Protein AF-A0A4Y2E3R5-F1 (afdb_monomer_lite)

Organism: Araneus ventricosus (NCBI:txid182803)

pLDDT: mean 79.93, std 14.8, range [38.66, 94.38]

Sequence (152 aa):
MEQSEVEMKNQILVHVESQVEGIKDHVNSCVGKIEDVQGMKREMEETKQFPGKSRIHAFPVKPLTFDGQTSCIVFKTFFDVVSSTNGWADFMKASQLVASLRGGAAEVLQGIPADKLKDLMTIENALESRFGDSPVTQFYRTQLETRRQKPG

Foldseek 3Di:
DVVVVVVVVVVVVVVVVVVVVVVVVVVVVVVVVVVVVVVVVVVVVPPPDDPDDDDPVDPQDQQAADALPDQLVVSVVSLVVSCVVNVHDQLRSLVSVQVSYDHPLNVLCVPDDPVCSSGNVSSSVSSCVVRVDDPVNVVVVVVVVPDDDDDD

Structure (mmCIF, N/CA/C/O backbone):
data_AF-A0A4Y2E3R5-F1
#
_entry.id   AF-A0A4Y2E3R5-F1
#
loop_
_atom_site.group_PDB
_atom_site.id
_atom_site.type_symbol
_atom_site.label_atom_id
_atom_site.label_alt_id
_atom_site.label_comp_id
_atom_site.label_asym_id
_atom_site.label_entity_id
_atom_site.label_seq_id
_atom_site.pdbx_PDB_ins_code
_atom_site.Cartn_x
_atom_site.Cartn_y
_atom_site.Cartn_z
_atom_site.occupancy
_atom_site.B_iso_or_equiv
_atom_site.auth_seq_id
_atom_site.auth_comp_id
_atom_site.auth_asym_id
_atom_site.auth_atom_id
_atom_site.pdbx_PDB_model_num
ATOM 1 N N . MET A 1 1 ? 24.435 -4.747 -84.878 1.00 62.28 1 MET A N 1
ATOM 2 C CA . MET A 1 1 ? 23.244 -4.372 -84.084 1.00 62.28 1 MET A CA 1
ATOM 3 C C . MET A 1 1 ? 23.116 -5.254 -82.843 1.00 62.28 1 MET A C 1
ATOM 5 O O . MET A 1 1 ? 22.836 -4.729 -81.780 1.00 62.28 1 MET A O 1
ATOM 9 N N . GLU A 1 2 ? 23.423 -6.552 -82.939 1.00 71.19 2 GLU A N 1
ATOM 10 C CA . GLU A 1 2 ? 23.329 -7.496 -81.810 1.00 71.19 2 GLU A CA 1
ATOM 11 C C . GLU A 1 2 ? 24.348 -7.239 -80.677 1.00 71.19 2 GLU A C 1
ATOM 13 O O . GLU A 1 2 ? 23.983 -7.293 -79.508 1.00 71.19 2 GLU A O 1
ATOM 18 N N . GLN A 1 3 ? 25.601 -6.866 -80.982 1.00 71.56 3 GLN A N 1
ATOM 19 C CA . GLN A 1 3 ? 26.622 -6.588 -79.949 1.00 71.56 3 GLN A CA 1
ATOM 20 C C . GLN A 1 3 ? 26.263 -5.408 -79.027 1.00 71.56 3 GLN A C 1
ATOM 22 O O . GLN A 1 3 ? 26.459 -5.494 -77.820 1.00 71.56 3 GLN A O 1
ATOM 27 N N . SER A 1 4 ? 25.690 -4.328 -79.567 1.00 72.06 4 SER A N 1
ATOM 28 C CA . SER A 1 4 ? 25.298 -3.152 -78.773 1.00 72.06 4 SER A CA 1
ATOM 29 C C . SER A 1 4 ? 24.118 -3.424 -77.836 1.00 72.06 4 SER A C 1
ATOM 31 O O . SER A 1 4 ? 23.991 -2.779 -76.799 1.00 72.06 4 SER A O 1
ATOM 33 N N . GLU A 1 5 ? 23.251 -4.377 -78.188 1.00 77.69 5 GLU A N 1
ATOM 34 C CA . GLU A 1 5 ? 22.123 -4.782 -77.346 1.00 77.69 5 GLU A CA 1
ATOM 35 C C . GLU A 1 5 ? 22.586 -5.660 -76.172 1.00 77.69 5 GLU A C 1
ATOM 37 O O . GLU A 1 5 ? 22.106 -5.505 -75.049 1.00 77.69 5 GLU A O 1
ATOM 42 N N . VAL A 1 6 ? 23.557 -6.546 -76.413 1.00 78.62 6 VAL A N 1
ATOM 43 C CA . VAL A 1 6 ? 24.173 -7.389 -75.375 1.00 78.62 6 VAL A CA 1
ATOM 44 C C . VAL A 1 6 ? 24.941 -6.539 -74.357 1.00 78.62 6 VAL A C 1
ATOM 46 O O . VAL A 1 6 ? 24.791 -6.748 -73.155 1.00 78.62 6 VAL A O 1
ATOM 49 N N . GLU A 1 7 ? 25.687 -5.532 -74.817 1.00 80.12 7 GLU A N 1
ATOM 50 C CA . GLU A 1 7 ? 26.411 -4.591 -73.949 1.00 80.12 7 GLU A CA 1
ATOM 51 C C . GLU A 1 7 ? 25.457 -3.855 -72.990 1.00 80.12 7 GLU A C 1
ATOM 53 O O . GLU A 1 7 ? 25.707 -3.748 -71.789 1.00 80.12 7 GLU A O 1
ATOM 58 N N . MET A 1 8 ? 24.315 -3.397 -73.511 1.00 83.69 8 MET A N 1
ATOM 59 C CA . MET A 1 8 ? 23.305 -2.674 -72.739 1.00 83.69 8 MET A CA 1
ATOM 60 C C . MET A 1 8 ? 22.630 -3.572 -71.694 1.00 83.69 8 MET A C 1
ATOM 62 O O . MET A 1 8 ? 22.429 -3.152 -70.555 1.00 83.69 8 MET A O 1
ATOM 66 N N . LYS A 1 9 ? 22.331 -4.829 -72.049 1.00 82.06 9 LYS A N 1
ATOM 67 C CA . LYS A 1 9 ? 21.776 -5.821 -71.114 1.00 82.06 9 LYS A CA 1
ATOM 68 C C . LYS A 1 9 ? 22.760 -6.168 -69.996 1.00 82.06 9 LYS A C 1
ATOM 70 O O . LYS A 1 9 ? 22.334 -6.275 -68.850 1.00 82.06 9 LYS A O 1
ATOM 75 N N . ASN A 1 10 ? 24.055 -6.266 -70.298 1.00 88.31 10 ASN A N 1
ATOM 76 C CA . ASN A 1 10 ? 25.089 -6.503 -69.288 1.00 88.31 10 ASN A CA 1
ATOM 77 C C . ASN A 1 10 ? 25.211 -5.331 -68.304 1.00 88.31 10 ASN A C 1
ATOM 79 O O . ASN A 1 10 ? 25.286 -5.555 -67.100 1.00 88.31 10 ASN A O 1
ATOM 83 N N . GLN A 1 11 ? 25.166 -4.084 -68.784 1.00 86.75 11 GLN A N 1
ATOM 84 C CA . GLN A 1 11 ? 25.190 -2.912 -67.899 1.00 86.75 11 GLN A CA 1
ATOM 85 C C . GLN A 1 11 ? 23.958 -2.843 -66.986 1.00 86.75 11 GLN A C 1
ATOM 87 O O . GLN A 1 11 ? 24.086 -2.542 -65.799 1.00 86.75 11 GLN A O 1
ATOM 92 N N . ILE A 1 12 ? 22.772 -3.163 -67.517 1.00 90.81 12 ILE A N 1
ATOM 93 C CA . ILE A 1 12 ? 21.534 -3.237 -66.727 1.00 90.81 12 ILE A CA 1
ATOM 94 C C . ILE A 1 12 ? 21.633 -4.349 -65.678 1.00 90.81 12 ILE A C 1
ATOM 96 O O . ILE A 1 12 ? 21.273 -4.123 -64.525 1.00 90.81 12 ILE A O 1
ATOM 100 N N . LEU A 1 13 ? 22.152 -5.523 -66.048 1.00 87.31 13 LEU A N 1
ATOM 101 C CA . LEU A 1 13 ? 22.310 -6.652 -65.133 1.00 87.31 13 LEU A CA 1
ATOM 102 C C . LEU A 1 13 ? 23.223 -6.294 -63.953 1.00 87.31 13 LEU A C 1
ATOM 104 O O . LEU A 1 13 ? 22.816 -6.446 -62.806 1.00 87.31 13 LEU A O 1
ATOM 108 N N . VAL A 1 14 ? 24.398 -5.722 -64.231 1.00 91.19 14 VAL A N 1
ATOM 109 C CA . VAL A 1 14 ? 25.358 -5.298 -63.196 1.00 91.19 14 VAL A CA 1
ATOM 110 C C . VAL A 1 14 ? 24.758 -4.229 -62.276 1.00 91.19 14 VAL A C 1
ATOM 112 O O . VAL A 1 14 ? 24.981 -4.245 -61.065 1.00 91.19 14 VAL A O 1
ATOM 115 N N . HIS A 1 15 ? 23.963 -3.304 -62.821 1.00 91.19 15 HIS A N 1
ATOM 116 C CA . HIS A 1 15 ? 23.293 -2.285 -62.016 1.00 91.19 15 HIS A CA 1
ATOM 117 C C . HIS A 1 15 ? 22.240 -2.887 -61.075 1.00 91.19 15 HIS A C 1
ATOM 119 O O . HIS A 1 15 ? 22.168 -2.508 -59.906 1.00 91.19 15 HIS A O 1
ATOM 125 N N . VAL A 1 16 ? 21.446 -3.842 -61.568 1.00 90.31 16 VAL A N 1
ATOM 126 C CA . VAL A 1 16 ? 20.434 -4.542 -60.766 1.00 90.31 16 VAL A CA 1
ATOM 127 C C . VAL A 1 16 ? 21.094 -5.379 -59.670 1.00 90.31 16 VAL A C 1
ATOM 129 O O . VAL A 1 16 ? 20.666 -5.307 -58.522 1.00 90.31 16 VAL A O 1
ATOM 132 N N . GLU A 1 17 ? 22.169 -6.106 -59.981 1.00 89.56 17 GLU A N 1
ATOM 133 C CA . GLU A 1 17 ? 22.932 -6.876 -58.989 1.00 89.56 17 GLU A CA 1
ATOM 134 C C . GLU A 1 17 ? 23.513 -5.974 -57.891 1.00 89.56 17 GLU A C 1
ATOM 136 O O . GLU A 1 17 ? 23.376 -6.272 -56.704 1.00 89.56 17 GLU A O 1
ATOM 141 N N . SER A 1 18 ? 24.075 -4.820 -58.267 1.00 91.88 18 SER A N 1
ATOM 142 C CA . SER A 1 18 ? 24.593 -3.840 -57.307 1.00 91.88 18 SER A CA 1
ATOM 143 C C . SER A 1 18 ? 23.500 -3.263 -56.398 1.00 91.88 18 SER A C 1
ATOM 145 O O . SER A 1 18 ? 23.732 -3.095 -55.199 1.00 91.88 18 SER A O 1
ATOM 147 N N . GLN A 1 19 ? 22.305 -2.984 -56.931 1.00 90.88 19 GLN A N 1
ATOM 148 C CA . GLN A 1 19 ? 21.176 -2.513 -56.122 1.00 90.88 19 GLN A CA 1
ATOM 149 C C . GLN A 1 19 ? 20.664 -3.590 -55.160 1.00 90.88 19 GLN A C 1
ATOM 151 O O . GLN A 1 19 ? 20.362 -3.285 -54.006 1.00 90.88 19 GLN A O 1
ATOM 156 N N . VAL A 1 20 ? 20.578 -4.843 -55.615 1.00 89.62 20 VAL A N 1
ATOM 157 C CA . VAL A 1 20 ? 20.130 -5.970 -54.786 1.00 89.62 20 VAL A CA 1
ATOM 158 C C . VAL A 1 20 ? 21.085 -6.201 -53.616 1.00 89.62 20 VAL A C 1
ATOM 160 O O . VAL A 1 20 ? 20.618 -6.375 -52.488 1.00 89.62 20 VAL A O 1
ATOM 163 N N . GLU A 1 21 ? 22.398 -6.134 -53.843 1.00 89.56 21 GLU A N 1
ATOM 164 C CA . GLU A 1 21 ? 23.376 -6.289 -52.760 1.00 89.56 21 GLU A CA 1
ATOM 165 C C . GLU A 1 21 ? 23.278 -5.134 -51.748 1.00 89.56 21 GLU A C 1
ATOM 167 O O . GLU A 1 21 ? 23.236 -5.371 -50.542 1.00 89.56 21 GLU A O 1
ATOM 172 N N . GLY A 1 22 ? 23.092 -3.891 -52.212 1.00 87.56 22 GLY A N 1
ATOM 173 C CA . GLY A 1 22 ? 22.874 -2.747 -51.319 1.00 87.56 22 GLY A CA 1
ATOM 174 C C . GLY A 1 22 ? 21.601 -2.861 -50.465 1.00 87.56 22 GLY A C 1
ATOM 175 O O . GLY A 1 22 ? 21.598 -2.491 -49.289 1.00 87.56 22 GLY A O 1
ATOM 176 N N . ILE A 1 23 ? 20.514 -3.405 -51.024 1.00 90.38 23 ILE A N 1
ATOM 177 C CA . ILE A 1 23 ? 19.271 -3.666 -50.276 1.00 90.38 23 ILE A CA 1
ATOM 178 C C . ILE A 1 23 ? 19.500 -4.755 -49.224 1.00 90.38 23 ILE A C 1
ATOM 180 O O . ILE A 1 23 ? 19.044 -4.619 -48.088 1.00 90.38 23 ILE A O 1
ATOM 184 N N . LYS A 1 24 ? 20.228 -5.815 -49.578 1.00 89.06 24 LYS A N 1
ATOM 185 C CA . LYS A 1 24 ? 20.561 -6.922 -48.677 1.00 89.06 24 LYS A CA 1
ATOM 186 C C . LYS A 1 24 ? 21.396 -6.452 -47.484 1.00 89.06 24 LYS A C 1
ATOM 188 O O . LYS A 1 24 ? 21.073 -6.807 -46.351 1.00 89.06 24 LYS A O 1
ATOM 193 N N . ASP A 1 25 ? 22.378 -5.585 -47.708 1.00 88.94 25 ASP A N 1
ATOM 194 C CA . ASP A 1 25 ? 23.170 -4.982 -46.631 1.00 88.94 25 ASP A CA 1
ATOM 195 C C . ASP A 1 25 ? 22.317 -4.114 -45.700 1.00 88.94 25 ASP A C 1
ATOM 197 O O . ASP A 1 25 ? 22.443 -4.187 -44.473 1.00 88.94 25 ASP A O 1
ATOM 201 N N . HIS A 1 26 ? 21.391 -3.332 -46.260 1.00 85.38 26 HIS A N 1
ATOM 202 C CA . HIS A 1 26 ? 20.480 -2.513 -45.463 1.00 85.38 26 HIS A CA 1
ATOM 203 C C . HIS A 1 26 ? 19.545 -3.385 -44.613 1.00 85.38 26 HIS A C 1
ATOM 205 O O . HIS A 1 26 ? 19.364 -3.121 -43.424 1.00 85.38 26 HIS A O 1
ATOM 211 N N . VAL A 1 27 ? 18.989 -4.455 -45.187 1.00 87.56 27 VAL A N 1
ATOM 212 C CA . VAL A 1 27 ? 18.137 -5.403 -44.457 1.00 87.56 27 VAL A CA 1
ATOM 213 C C . VAL A 1 27 ? 18.916 -6.052 -43.316 1.00 87.56 27 VAL A C 1
ATOM 215 O O . VAL A 1 27 ? 18.426 -6.049 -42.191 1.00 87.56 27 VAL A O 1
ATOM 218 N N . ASN A 1 28 ? 20.145 -6.513 -43.556 1.00 86.25 28 ASN A N 1
ATOM 219 C CA . ASN A 1 28 ? 20.991 -7.103 -42.515 1.00 86.25 28 ASN A CA 1
ATOM 220 C C . ASN A 1 28 ? 21.314 -6.100 -41.391 1.00 86.25 28 ASN A C 1
ATOM 222 O O . ASN A 1 28 ? 21.239 -6.444 -40.212 1.00 86.25 28 ASN A O 1
ATOM 226 N N . SER A 1 29 ? 21.600 -4.839 -41.736 1.00 87.31 29 SER A N 1
ATOM 227 C CA . SER A 1 29 ? 21.810 -3.756 -40.763 1.00 87.31 29 SER A CA 1
ATOM 228 C C . SER A 1 29 ? 20.562 -3.485 -39.912 1.00 87.31 29 SER A C 1
ATOM 230 O O . SER A 1 29 ? 20.653 -3.322 -38.694 1.00 87.31 29 SER A O 1
ATOM 232 N N . CYS A 1 30 ? 19.381 -3.460 -40.536 1.00 81.12 30 CYS A N 1
ATOM 233 C CA . CYS A 1 30 ? 18.108 -3.295 -39.836 1.00 81.12 30 CYS A CA 1
ATOM 234 C C . CYS A 1 30 ? 17.775 -4.496 -38.946 1.00 81.12 30 CYS A C 1
ATOM 236 O O . CYS A 1 30 ? 17.317 -4.293 -37.825 1.00 81.12 30 CYS A O 1
ATOM 238 N N . VAL A 1 31 ? 18.032 -5.724 -39.407 1.00 82.31 31 VAL A N 1
ATOM 239 C CA . VAL A 1 31 ? 17.830 -6.950 -38.622 1.00 82.31 31 VAL A CA 1
ATOM 240 C C . VAL A 1 31 ? 18.686 -6.926 -37.357 1.00 82.31 31 VAL A C 1
ATOM 242 O O . VAL A 1 31 ? 18.131 -7.098 -36.277 1.00 82.31 31 VAL A O 1
ATOM 245 N N . GLY A 1 32 ? 19.979 -6.591 -37.451 1.00 71.44 32 GLY A N 1
ATOM 246 C CA . GLY A 1 32 ? 20.849 -6.485 -36.270 1.00 71.44 32 GLY A CA 1
ATOM 247 C C . GLY A 1 32 ? 20.350 -5.454 -35.248 1.00 71.44 32 GLY A C 1
ATOM 248 O O . GLY A 1 32 ? 20.236 -5.750 -34.063 1.00 71.44 32 GLY A O 1
ATOM 249 N N . LYS A 1 33 ? 19.922 -4.269 -35.710 1.00 74.94 33 LYS A N 1
ATOM 250 C CA . LYS A 1 33 ? 19.330 -3.243 -34.828 1.00 74.94 33 LYS A CA 1
ATOM 251 C C . LYS A 1 33 ? 18.028 -3.706 -34.165 1.00 74.94 33 LYS A C 1
ATOM 253 O O . LYS A 1 33 ? 17.723 -3.279 -33.054 1.00 74.94 33 LYS A O 1
ATOM 258 N N . ILE A 1 34 ? 17.233 -4.539 -34.838 1.00 73.25 34 ILE A N 1
ATOM 259 C CA . ILE A 1 34 ? 15.996 -5.099 -34.278 1.00 73.25 34 ILE A CA 1
ATOM 260 C C . ILE A 1 34 ? 16.316 -6.171 -33.233 1.00 73.25 34 ILE A C 1
ATOM 262 O O . ILE A 1 34 ? 15.659 -6.194 -32.194 1.00 73.25 34 ILE A O 1
ATOM 266 N N . GLU A 1 35 ? 17.314 -7.022 -33.470 1.00 65.94 35 GLU A N 1
ATOM 267 C CA . GLU A 1 35 ? 17.784 -8.009 -32.491 1.00 65.94 35 GLU A CA 1
ATOM 268 C C . GLU A 1 35 ? 18.300 -7.330 -31.214 1.00 65.94 35 GLU A C 1
ATOM 270 O O . GLU A 1 35 ? 17.911 -7.740 -30.120 1.00 65.94 35 GLU A O 1
ATOM 275 N N . ASP A 1 36 ? 19.051 -6.231 -31.337 1.00 66.06 36 ASP A N 1
ATOM 276 C CA . ASP A 1 36 ? 19.505 -5.421 -30.197 1.00 66.06 36 ASP A CA 1
ATOM 277 C C . ASP A 1 36 ? 18.322 -4.841 -29.400 1.00 66.06 36 ASP A C 1
ATOM 279 O O . ASP A 1 36 ? 18.258 -4.953 -28.173 1.00 66.06 36 ASP A O 1
ATOM 283 N N . VAL A 1 37 ? 17.325 -4.274 -30.090 1.00 64.19 37 VAL A N 1
ATOM 284 C CA . VAL A 1 37 ? 16.115 -3.718 -29.456 1.00 64.19 37 VAL A CA 1
ATOM 285 C C . VAL A 1 37 ? 15.266 -4.813 -28.799 1.00 64.19 37 VAL A C 1
ATOM 287 O O . VAL A 1 37 ? 14.702 -4.602 -27.722 1.00 64.19 37 VAL A O 1
ATOM 290 N N . GLN A 1 38 ? 15.179 -5.999 -29.404 1.00 58.53 38 GLN A N 1
ATOM 291 C CA . GLN A 1 38 ? 14.493 -7.150 -28.812 1.00 58.53 38 GLN A CA 1
ATOM 292 C C . GLN A 1 38 ? 15.261 -7.730 -27.615 1.00 58.53 38 GLN A C 1
ATOM 294 O O . GLN A 1 38 ? 14.626 -8.142 -26.642 1.00 58.53 38 GLN A O 1
ATOM 299 N N . GLY A 1 39 ? 16.596 -7.715 -27.638 1.00 58.41 39 GLY A N 1
ATOM 300 C CA . GLY A 1 39 ? 17.450 -8.058 -26.500 1.00 58.41 39 GLY A CA 1
ATOM 301 C C . GLY A 1 39 ? 17.218 -7.119 -25.316 1.00 58.41 39 GLY A C 1
ATOM 302 O O . GLY A 1 39 ? 16.920 -7.580 -24.215 1.00 58.41 39 GLY A O 1
ATOM 303 N N . MET A 1 40 ? 17.201 -5.807 -25.567 1.00 57.47 40 MET A N 1
ATOM 304 C CA . MET A 1 40 ? 16.862 -4.794 -24.559 1.00 57.47 40 MET A CA 1
ATOM 305 C C . MET A 1 40 ? 15.430 -4.958 -24.020 1.00 57.47 40 MET A C 1
ATOM 307 O O . MET A 1 40 ? 15.191 -4.788 -22.825 1.00 57.47 40 MET A O 1
ATOM 311 N N . LYS A 1 41 ? 14.461 -5.337 -24.870 1.00 53.62 41 LYS A N 1
ATOM 312 C CA . LYS A 1 41 ? 13.083 -5.633 -24.436 1.00 53.62 41 LYS A CA 1
ATOM 313 C C . LYS A 1 41 ? 13.014 -6.876 -23.539 1.00 53.62 41 LYS A C 1
ATOM 315 O O . LYS A 1 41 ? 12.233 -6.882 -22.591 1.00 53.62 41 LYS A O 1
ATOM 320 N N . ARG A 1 42 ? 13.835 -7.904 -23.792 1.00 52.44 42 ARG A N 1
ATOM 321 C CA . ARG A 1 42 ? 13.928 -9.108 -22.945 1.00 52.44 42 ARG A CA 1
ATOM 322 C C . ARG A 1 42 ? 14.572 -8.803 -21.589 1.00 52.44 42 ARG A C 1
ATOM 324 O O . ARG A 1 42 ? 14.052 -9.254 -20.575 1.00 52.44 42 ARG A O 1
ATOM 331 N N . GLU A 1 43 ? 15.611 -7.968 -21.547 1.00 52.19 43 GLU A N 1
ATOM 332 C CA . GLU A 1 43 ? 16.181 -7.465 -20.283 1.00 52.19 43 GLU A CA 1
ATOM 333 C C . GLU A 1 43 ? 15.175 -6.611 -19.484 1.00 52.19 43 GLU A C 1
ATOM 335 O O . GLU A 1 43 ? 15.149 -6.647 -18.251 1.00 52.19 43 GLU A O 1
ATOM 340 N N . MET A 1 44 ? 14.293 -5.877 -20.170 1.00 52.09 44 MET A N 1
ATOM 341 C CA . MET A 1 44 ? 13.227 -5.098 -19.532 1.00 52.09 44 MET A CA 1
ATOM 342 C C . MET A 1 44 ? 12.076 -5.975 -19.004 1.00 52.09 44 MET A C 1
ATOM 344 O O . MET A 1 44 ? 11.465 -5.633 -17.994 1.00 52.09 44 MET A O 1
ATOM 348 N N . GLU A 1 45 ? 11.786 -7.116 -19.640 1.00 50.44 45 GLU A N 1
ATOM 349 C CA . GLU A 1 45 ? 10.761 -8.068 -19.175 1.00 50.44 45 GLU A CA 1
ATOM 350 C C . GLU A 1 45 ? 11.278 -9.041 -18.094 1.00 50.44 45 GLU A C 1
ATOM 352 O O . GLU A 1 45 ? 10.494 -9.471 -17.244 1.00 50.44 45 GLU A O 1
ATOM 357 N N . GLU A 1 46 ? 12.585 -9.328 -18.031 1.00 45.38 46 GLU A N 1
ATOM 358 C CA . GLU A 1 46 ? 13.194 -10.121 -16.944 1.00 45.38 46 GLU A CA 1
ATOM 359 C C . GLU A 1 46 ? 13.570 -9.299 -15.700 1.00 45.38 46 GLU A C 1
ATOM 361 O O . GLU A 1 46 ? 13.846 -9.858 -14.634 1.00 45.38 46 GLU A O 1
ATOM 366 N N . THR A 1 47 ? 13.482 -7.971 -15.756 1.00 41.69 47 THR A N 1
ATOM 367 C CA . THR A 1 47 ? 13.661 -7.116 -14.580 1.00 41.69 47 THR A CA 1
ATOM 368 C C . THR A 1 47 ? 12.329 -6.829 -13.887 1.00 41.69 47 THR A C 1
ATOM 370 O O . THR A 1 47 ? 11.795 -5.724 -13.893 1.00 41.69 47 THR A O 1
ATOM 373 N N . LYS A 1 48 ? 11.885 -7.788 -13.064 1.00 48.50 48 LYS A N 1
ATOM 374 C CA . LYS A 1 48 ? 11.077 -7.500 -11.856 1.00 48.50 48 LYS A CA 1
ATOM 375 C C . LYS A 1 48 ? 11.840 -6.662 -10.803 1.00 48.50 48 LYS A C 1
ATOM 377 O O . LYS A 1 48 ? 11.559 -6.742 -9.609 1.00 48.50 48 LYS A O 1
ATOM 382 N N . GLN A 1 49 ? 12.807 -5.846 -11.218 1.00 47.97 49 GLN A N 1
ATOM 383 C CA . GLN A 1 49 ? 13.576 -4.962 -10.358 1.00 47.97 49 GLN A CA 1
ATOM 384 C C . GLN A 1 49 ? 14.129 -3.804 -11.198 1.00 47.97 49 GLN A C 1
ATOM 386 O O . GLN A 1 49 ? 15.060 -3.966 -11.978 1.00 47.97 49 GLN A O 1
ATOM 391 N N . PHE A 1 50 ? 13.497 -2.640 -11.054 1.00 38.66 50 PHE A N 1
ATOM 392 C CA . PHE A 1 50 ? 13.822 -1.386 -11.734 1.00 38.66 50 PHE A CA 1
ATOM 393 C C . PHE A 1 50 ? 15.333 -1.052 -11.701 1.00 38.66 50 PHE A C 1
ATOM 395 O O . PHE A 1 50 ? 15.901 -0.975 -10.606 1.00 38.66 50 PHE A O 1
ATOM 402 N N . PRO A 1 51 ? 15.985 -0.760 -12.846 1.00 45.91 51 PRO A N 1
ATOM 403 C CA . PRO A 1 51 ? 17.352 -0.260 -12.879 1.00 45.91 51 PRO A CA 1
ATOM 404 C C . PRO A 1 51 ? 17.320 1.272 -12.906 1.00 45.91 51 PRO A C 1
ATOM 406 O O . PRO A 1 51 ? 16.952 1.885 -13.904 1.00 45.91 51 PRO A O 1
ATOM 409 N N . GLY A 1 52 ? 17.679 1.917 -11.796 1.00 42.62 52 GLY A N 1
ATOM 410 C CA . GLY A 1 52 ? 17.743 3.381 -11.801 1.00 42.62 52 GLY A CA 1
ATOM 411 C C . GLY A 1 52 ? 18.108 4.095 -10.510 1.00 42.62 52 GLY A C 1
ATOM 412 O O . GLY A 1 52 ? 18.225 5.315 -10.548 1.00 42.62 52 GLY A O 1
ATOM 413 N N . LYS A 1 53 ? 18.304 3.406 -9.378 1.00 48.12 53 LYS A N 1
ATOM 414 C CA . LYS A 1 53 ? 18.908 3.997 -8.172 1.00 48.12 53 LYS A CA 1
ATOM 415 C C . LYS A 1 53 ? 19.785 2.952 -7.485 1.00 48.12 53 LYS A C 1
ATOM 417 O O . LYS A 1 53 ? 19.413 1.788 -7.398 1.00 48.12 53 LYS A O 1
ATOM 422 N N . SER A 1 54 ? 20.978 3.383 -7.101 1.00 45.59 54 SER A N 1
ATOM 423 C CA . SER A 1 54 ? 22.107 2.644 -6.536 1.00 45.59 54 SER A CA 1
ATOM 424 C C . SER A 1 54 ? 21.753 1.362 -5.773 1.00 45.59 54 SER A C 1
ATOM 426 O O . SER A 1 54 ? 20.976 1.389 -4.821 1.00 45.59 54 SER A O 1
ATOM 428 N N . ARG A 1 55 ? 22.406 0.251 -6.148 1.00 48.34 55 ARG A N 1
ATOM 429 C CA . ARG A 1 55 ? 22.467 -0.997 -5.373 1.00 48.34 55 ARG A CA 1
ATOM 430 C C . ARG A 1 55 ? 23.101 -0.734 -4.003 1.00 48.34 55 ARG A C 1
ATOM 432 O O . ARG A 1 55 ? 24.293 -0.940 -3.809 1.00 48.34 55 ARG A O 1
ATOM 439 N N . ILE A 1 56 ? 22.295 -0.351 -3.027 1.00 49.06 56 ILE A N 1
ATOM 440 C CA . ILE A 1 56 ? 22.366 -1.053 -1.751 1.00 49.06 56 ILE A CA 1
ATOM 441 C C . ILE A 1 56 ? 21.479 -2.276 -1.974 1.00 49.06 56 ILE A C 1
ATOM 443 O O . ILE A 1 56 ? 20.367 -2.126 -2.477 1.00 49.06 56 ILE A O 1
ATOM 447 N N . HIS A 1 57 ? 21.958 -3.486 -1.683 1.00 50.84 57 HIS A N 1
ATOM 448 C CA . HIS A 1 57 ? 21.118 -4.687 -1.611 1.00 50.84 57 HIS A CA 1
ATOM 449 C C . HIS A 1 57 ? 20.103 -4.529 -0.459 1.00 50.84 57 HIS A C 1
ATOM 451 O O . HIS A 1 57 ? 20.179 -5.205 0.562 1.00 50.84 57 HIS A O 1
ATOM 457 N N . ALA A 1 58 ? 19.185 -3.575 -0.580 1.00 57.16 58 ALA A N 1
ATOM 458 C CA . ALA A 1 58 ? 18.129 -3.329 0.371 1.00 57.16 58 ALA A CA 1
ATOM 459 C C . ALA A 1 58 ? 17.014 -4.314 0.035 1.00 57.16 58 ALA A C 1
ATOM 461 O O . ALA A 1 58 ? 16.228 -4.112 -0.891 1.00 57.16 58 ALA A O 1
ATOM 462 N N . PHE A 1 59 ? 16.974 -5.424 0.768 1.00 66.12 59 PHE A N 1
ATOM 463 C CA . PHE A 1 59 ? 15.744 -6.193 0.867 1.00 66.12 59 PHE A CA 1
ATOM 464 C C . PHE A 1 59 ? 14.633 -5.221 1.289 1.00 66.12 59 PHE A C 1
ATOM 466 O O . PHE A 1 59 ? 14.830 -4.510 2.278 1.00 66.12 59 PHE A O 1
ATOM 473 N N . PRO A 1 60 ? 13.505 -5.147 0.558 1.00 71.50 60 PRO A N 1
ATOM 474 C CA . PRO A 1 60 ? 12.420 -4.245 0.915 1.00 71.50 60 PRO A CA 1
ATOM 475 C C . PRO A 1 60 ? 12.016 -4.492 2.366 1.00 71.50 60 PRO A C 1
ATOM 477 O O . PRO A 1 60 ? 11.755 -5.638 2.752 1.00 71.50 60 PRO A O 1
ATOM 480 N N . VAL A 1 61 ? 11.989 -3.432 3.174 1.00 85.19 61 VAL A N 1
ATOM 481 C CA . VAL A 1 61 ? 11.581 -3.531 4.576 1.00 85.19 61 VAL A CA 1
ATOM 482 C C . VAL A 1 61 ? 10.138 -4.021 4.595 1.00 85.19 61 VAL A C 1
ATOM 484 O O . VAL A 1 61 ? 9.276 -3.451 3.927 1.00 85.19 61 VAL A O 1
ATOM 487 N N . LYS A 1 62 ? 9.866 -5.116 5.306 1.00 88.06 62 LYS A N 1
ATOM 488 C CA . LYS A 1 62 ? 8.515 -5.680 5.349 1.00 88.06 62 LYS A CA 1
ATOM 489 C C . LYS A 1 62 ? 7.637 -4.852 6.292 1.00 88.06 62 LYS A C 1
ATOM 491 O O . LYS A 1 62 ? 8.079 -4.543 7.399 1.00 88.06 62 LYS A O 1
ATOM 496 N N . PRO A 1 63 ? 6.405 -4.516 5.884 1.00 87.06 63 PRO A N 1
ATOM 497 C CA . PRO A 1 63 ? 5.458 -3.857 6.764 1.00 87.06 63 PRO A CA 1
ATOM 498 C C . PRO A 1 63 ? 5.007 -4.837 7.852 1.00 87.06 63 PRO A C 1
ATOM 500 O O . PRO A 1 63 ? 5.035 -6.058 7.668 1.00 87.06 63 PRO A O 1
ATOM 503 N N . LEU A 1 64 ? 4.588 -4.299 8.995 1.00 88.38 64 LEU A N 1
ATOM 504 C CA . LEU A 1 64 ? 4.017 -5.101 10.070 1.00 88.38 64 LEU A CA 1
ATOM 505 C C . LEU A 1 64 ? 2.687 -5.714 9.603 1.00 88.38 64 LEU A C 1
ATOM 507 O O . LEU A 1 64 ? 1.992 -5.154 8.750 1.00 88.38 64 LEU A O 1
ATOM 511 N N . THR A 1 65 ? 2.319 -6.861 10.161 1.00 92.88 65 THR A N 1
ATOM 512 C CA . THR A 1 65 ? 0.958 -7.386 10.026 1.00 92.88 65 THR A CA 1
ATOM 513 C C . THR A 1 65 ? 0.035 -6.680 11.009 1.00 92.88 65 THR A C 1
ATOM 515 O O . THR A 1 65 ? 0.379 -6.548 12.181 1.00 92.88 65 THR A O 1
ATOM 518 N N . PHE A 1 66 ? -1.145 -6.272 10.556 1.00 92.94 66 PHE A N 1
ATOM 519 C CA . PHE A 1 66 ? -2.137 -5.612 11.397 1.00 92.94 66 PHE A CA 1
ATOM 520 C C . PHE A 1 66 ? -3.347 -6.515 11.588 1.00 92.94 66 PHE A C 1
ATOM 522 O O . PHE A 1 66 ? -4.019 -6.863 10.621 1.00 92.94 66 PHE A O 1
ATOM 529 N N . ASP A 1 67 ? -3.613 -6.898 12.832 1.00 90.75 67 ASP A N 1
ATOM 530 C CA . ASP A 1 67 ? -4.749 -7.730 13.238 1.00 90.75 67 ASP A CA 1
ATOM 531 C C . ASP A 1 67 ? -5.814 -6.959 14.038 1.00 90.75 67 ASP A C 1
ATOM 533 O O . ASP A 1 67 ? -6.876 -7.506 14.343 1.00 90.75 67 ASP A O 1
ATOM 537 N N . GLY A 1 68 ? -5.547 -5.683 14.340 1.00 86.19 68 GLY A N 1
ATOM 538 C CA . GLY A 1 68 ? -6.389 -4.822 15.167 1.00 86.19 68 GLY A CA 1
ATOM 539 C C . GLY A 1 68 ? -6.002 -4.760 16.649 1.00 86.19 68 GLY A C 1
ATOM 540 O O . GLY A 1 68 ? -6.681 -4.063 17.397 1.00 86.19 68 GLY A O 1
ATOM 541 N N . GLN A 1 69 ? -4.945 -5.456 17.096 1.00 84.75 69 GLN A N 1
ATOM 542 C CA . GLN A 1 69 ? -4.489 -5.404 18.497 1.00 84.75 69 GLN A CA 1
ATOM 543 C C . GLN A 1 69 ? -3.652 -4.161 18.811 1.00 84.75 69 GLN A C 1
ATOM 545 O O . GLN A 1 69 ? -3.747 -3.588 19.897 1.00 84.75 69 GLN A O 1
ATOM 550 N N . THR A 1 70 ? -2.805 -3.749 17.869 1.00 82.62 70 THR A N 1
ATOM 551 C CA . THR A 1 70 ? -2.053 -2.494 17.970 1.00 82.62 70 THR A CA 1
ATOM 552 C C . THR A 1 70 ? -2.947 -1.311 17.606 1.00 82.62 70 THR A C 1
ATOM 554 O O . THR A 1 70 ? -3.945 -1.452 16.905 1.00 82.62 70 THR A O 1
ATOM 557 N N . SER A 1 71 ? -2.610 -0.113 18.088 1.00 86.12 71 SER A N 1
ATOM 558 C CA . SER A 1 71 ? -3.344 1.096 17.699 1.00 86.12 71 SER A CA 1
ATOM 559 C C . SER A 1 71 ? -3.235 1.331 16.187 1.00 86.12 71 SER A C 1
ATOM 561 O O . SER A 1 71 ? -2.132 1.297 15.635 1.00 86.12 71 SER A O 1
ATOM 563 N N . CYS A 1 72 ? -4.365 1.622 15.531 1.00 87.94 72 CYS A N 1
ATOM 564 C CA . CYS A 1 72 ? -4.429 1.901 14.092 1.00 87.94 72 CYS A CA 1
ATOM 565 C C . CYS A 1 72 ? -3.471 3.029 13.680 1.00 87.94 72 CYS A C 1
ATOM 567 O O . CYS A 1 72 ? -2.777 2.923 12.671 1.00 87.94 72 CYS A O 1
ATOM 569 N N . ILE A 1 73 ? -3.351 4.066 14.514 1.00 88.31 73 ILE A N 1
ATOM 570 C CA . ILE A 1 73 ? -2.435 5.191 14.283 1.00 88.31 73 ILE A CA 1
ATOM 571 C C . ILE A 1 73 ? -0.976 4.719 14.295 1.00 88.31 73 ILE A C 1
ATOM 573 O O . ILE A 1 73 ? -0.200 5.094 13.422 1.00 88.31 73 ILE A O 1
ATOM 577 N N . VAL A 1 74 ? -0.600 3.862 15.251 1.00 89.12 74 VAL A N 1
ATOM 578 C CA . VAL A 1 74 ? 0.770 3.326 15.348 1.00 89.12 74 VAL A CA 1
ATOM 579 C C . VAL A 1 74 ? 1.106 2.491 14.115 1.00 89.12 74 VAL A C 1
ATOM 581 O O . VAL A 1 74 ? 2.186 2.644 13.543 1.00 89.12 74 VAL A O 1
ATOM 584 N N . PHE A 1 75 ? 0.170 1.649 13.672 1.00 90.88 75 PHE A N 1
ATOM 585 C CA . PHE A 1 75 ? 0.332 0.867 12.453 1.00 90.88 75 PHE A CA 1
ATOM 586 C C . PHE A 1 75 ? 0.472 1.754 11.204 1.00 90.88 75 PHE A C 1
ATOM 588 O O . PHE A 1 75 ? 1.428 1.562 10.454 1.00 90.88 75 PHE A O 1
ATOM 595 N N . LYS A 1 76 ? -0.408 2.751 11.006 1.00 90.50 76 LYS A N 1
ATOM 596 C CA . LYS A 1 76 ? -0.341 3.695 9.871 1.00 90.50 76 LYS A CA 1
ATOM 597 C C . LYS A 1 76 ? 0.999 4.437 9.834 1.00 90.50 76 LYS A C 1
ATOM 599 O O . LYS A 1 76 ? 1.634 4.478 8.785 1.00 90.50 76 LYS A O 1
ATOM 604 N N . THR A 1 77 ? 1.479 4.941 10.973 1.00 91.19 77 THR A N 1
ATOM 605 C CA . THR A 1 77 ? 2.786 5.619 11.060 1.00 91.19 77 THR A CA 1
ATOM 606 C C . THR A 1 77 ? 3.939 4.688 10.690 1.00 91.19 77 THR A C 1
ATOM 608 O O . THR A 1 77 ? 4.812 5.062 9.909 1.00 91.19 77 THR A O 1
ATOM 611 N N . PHE A 1 78 ? 3.952 3.458 11.216 1.00 91.69 78 PHE A N 1
ATOM 612 C CA . PHE A 1 78 ? 4.988 2.483 10.866 1.00 91.69 78 PHE A CA 1
ATOM 613 C C . PHE A 1 78 ? 4.949 2.131 9.375 1.00 91.69 78 PHE A C 1
ATOM 615 O O . PHE A 1 78 ? 5.986 2.082 8.713 1.00 91.69 78 PHE A O 1
ATOM 622 N N . PHE A 1 79 ? 3.749 1.915 8.838 1.00 94.06 79 PHE A N 1
ATOM 623 C CA . PHE A 1 79 ? 3.542 1.624 7.428 1.00 94.06 79 PHE A CA 1
ATOM 624 C C . PHE A 1 79 ? 4.038 2.768 6.535 1.00 94.06 79 PHE A C 1
ATOM 626 O O . PHE A 1 79 ? 4.714 2.503 5.541 1.00 94.06 79 PHE A O 1
ATOM 633 N N . ASP A 1 80 ? 3.788 4.026 6.905 1.00 93.00 80 ASP A N 1
ATOM 634 C CA . ASP A 1 80 ? 4.251 5.184 6.139 1.00 93.00 80 ASP A CA 1
ATOM 635 C C . ASP A 1 80 ? 5.786 5.286 6.103 1.00 93.00 80 ASP A C 1
ATOM 637 O O . ASP A 1 80 ? 6.365 5.428 5.021 1.00 93.00 80 ASP A O 1
ATOM 641 N N . VAL A 1 81 ? 6.460 5.079 7.244 1.00 93.44 81 VAL A N 1
ATOM 642 C CA . VAL A 1 81 ? 7.933 5.015 7.327 1.00 93.44 81 VAL A CA 1
ATOM 643 C C . VAL A 1 81 ? 8.493 3.910 6.431 1.00 93.44 81 VAL A C 1
ATOM 645 O O . VAL A 1 81 ? 9.438 4.146 5.673 1.00 93.44 81 VAL A O 1
ATOM 648 N N . VAL A 1 82 ? 7.907 2.710 6.478 1.00 92.25 82 VAL A N 1
ATOM 649 C CA . VAL A 1 82 ? 8.321 1.579 5.633 1.00 92.25 82 VAL A CA 1
ATOM 650 C C . VAL A 1 82 ? 8.086 1.888 4.156 1.00 92.25 82 VAL A C 1
ATOM 652 O O . VAL A 1 82 ? 8.967 1.655 3.328 1.00 92.25 82 VAL A O 1
ATOM 655 N N . SER A 1 83 ? 6.929 2.455 3.817 1.00 92.56 83 SER A N 1
ATOM 656 C CA . SER A 1 83 ? 6.571 2.780 2.438 1.00 92.56 83 SER A CA 1
ATOM 657 C C . SER A 1 83 ? 7.490 3.844 1.835 1.00 92.56 83 SER A C 1
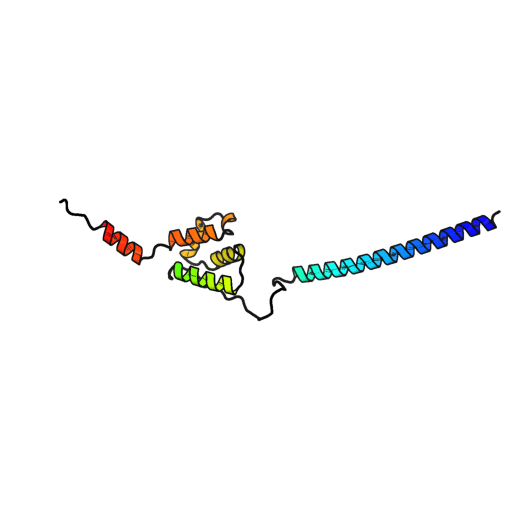ATOM 659 O O . SER A 1 83 ? 7.913 3.706 0.688 1.00 92.56 83 SER A O 1
ATOM 661 N N . SER A 1 84 ? 7.862 4.852 2.627 1.00 90.31 84 SER A N 1
ATOM 662 C CA . SER A 1 84 ? 8.780 5.923 2.239 1.00 90.31 84 SER A CA 1
ATOM 663 C C . SER A 1 84 ? 10.207 5.403 2.088 1.00 90.31 84 SER A C 1
ATOM 665 O O . SER A 1 84 ? 10.867 5.692 1.092 1.00 90.31 84 SER A O 1
ATOM 667 N N . THR A 1 85 ? 10.652 4.558 3.023 1.00 89.75 85 THR A N 1
ATOM 668 C CA . THR A 1 85 ? 11.969 3.897 2.972 1.00 89.75 85 THR A CA 1
ATOM 669 C C . THR A 1 85 ? 12.106 3.013 1.735 1.00 89.75 85 THR A C 1
ATOM 671 O O . THR A 1 85 ? 13.155 2.987 1.094 1.00 89.75 85 THR A O 1
ATOM 674 N N . ASN A 1 86 ? 11.030 2.317 1.366 1.00 89.19 86 ASN A N 1
ATOM 675 C CA . ASN A 1 86 ? 11.000 1.443 0.200 1.00 89.19 86 ASN A CA 1
ATOM 676 C C . ASN A 1 86 ? 10.649 2.168 -1.113 1.00 89.19 86 ASN A C 1
ATOM 678 O O . ASN A 1 86 ? 10.644 1.532 -2.168 1.00 89.19 86 ASN A O 1
ATOM 682 N N . GLY A 1 87 ? 10.318 3.463 -1.071 1.00 89.81 87 GLY A N 1
ATOM 683 C CA . GLY A 1 87 ? 9.932 4.244 -2.248 1.00 89.81 87 GLY A CA 1
ATOM 684 C C . GLY A 1 87 ? 8.668 3.736 -2.952 1.00 89.81 87 GLY A C 1
ATOM 685 O O . GLY A 1 87 ? 8.607 3.736 -4.182 1.00 89.81 87 GLY A O 1
ATOM 686 N N . TRP A 1 88 ? 7.675 3.254 -2.203 1.00 92.44 88 TRP A N 1
ATOM 687 C CA . TRP A 1 88 ? 6.437 2.728 -2.782 1.00 92.44 88 TRP A CA 1
ATOM 688 C C . TRP A 1 88 ? 5.523 3.833 -3.318 1.00 92.44 88 TRP A C 1
ATOM 690 O O . TRP A 1 88 ? 5.223 4.799 -2.619 1.00 92.44 88 TRP A O 1
ATOM 700 N N . ALA A 1 89 ? 5.009 3.632 -4.532 1.00 92.00 89 ALA A N 1
ATOM 701 C CA . ALA A 1 89 ? 3.906 4.413 -5.089 1.00 92.00 89 ALA A CA 1
ATOM 702 C C . ALA A 1 89 ? 2.551 3.983 -4.495 1.00 92.00 89 ALA A C 1
ATOM 704 O O . ALA A 1 89 ? 2.419 2.857 -4.012 1.00 92.00 89 ALA A O 1
ATOM 705 N N . ASP A 1 90 ? 1.527 4.833 -4.591 1.00 90.69 90 ASP A N 1
ATOM 706 C CA . ASP A 1 90 ? 0.236 4.646 -3.905 1.00 90.69 90 ASP A CA 1
ATOM 707 C C . ASP A 1 90 ? -0.460 3.320 -4.220 1.00 90.69 90 ASP A C 1
ATOM 709 O O . ASP A 1 90 ? -0.957 2.657 -3.314 1.00 90.69 90 ASP A O 1
ATOM 713 N N . PHE A 1 91 ? -0.425 2.856 -5.472 1.00 88.12 91 PHE A N 1
ATOM 714 C CA . PHE A 1 91 ? -1.006 1.556 -5.832 1.00 88.12 91 PHE A CA 1
ATOM 715 C C . PHE A 1 91 ? -0.290 0.380 -5.137 1.00 88.12 91 PHE A C 1
ATOM 717 O O . PHE A 1 91 ? -0.910 -0.630 -4.786 1.00 88.12 91 PHE A O 1
ATOM 724 N N . MET A 1 92 ? 1.028 0.500 -4.936 1.00 89.69 92 MET A N 1
ATOM 725 C CA . MET A 1 92 ? 1.840 -0.489 -4.230 1.00 89.69 92 MET A CA 1
ATOM 726 C C . MET A 1 92 ? 1.596 -0.387 -2.725 1.00 89.69 92 MET A C 1
ATOM 728 O O . MET A 1 92 ? 1.459 -1.419 -2.073 1.00 89.69 92 MET A O 1
ATOM 732 N N . LYS A 1 93 ? 1.468 0.837 -2.189 1.00 94.06 93 LYS A N 1
ATOM 733 C CA . LYS A 1 93 ? 1.047 1.078 -0.803 1.00 94.06 93 LYS A CA 1
ATOM 734 C C . LYS A 1 93 ? -0.311 0.432 -0.535 1.00 94.06 93 LYS A C 1
ATOM 736 O O . LYS A 1 93 ? -0.415 -0.341 0.404 1.00 94.06 93 LYS A O 1
ATOM 741 N N . ALA A 1 94 ? -1.308 0.644 -1.392 1.00 92.81 94 ALA A N 1
ATOM 742 C CA . ALA A 1 94 ? -2.630 0.031 -1.268 1.00 92.81 94 ALA A CA 1
ATOM 743 C C . ALA A 1 94 ? -2.547 -1.504 -1.269 1.00 92.81 94 ALA A C 1
ATOM 745 O O . ALA A 1 94 ? -3.057 -2.164 -0.365 1.00 92.81 9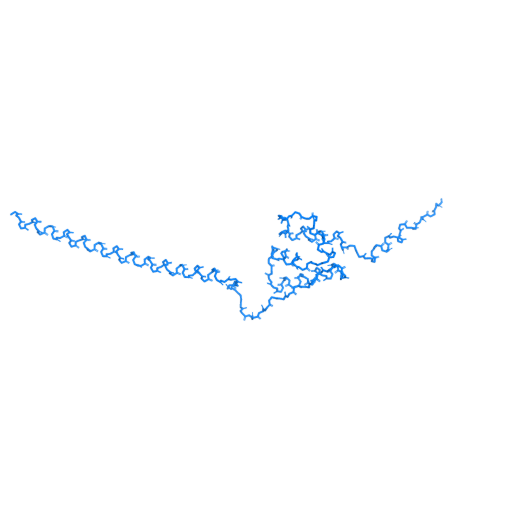4 ALA A O 1
ATOM 746 N N . SER A 1 95 ? -1.818 -2.073 -2.233 1.00 91.88 95 SER A N 1
ATOM 747 C CA . SER A 1 95 ? -1.639 -3.527 -2.339 1.00 91.88 95 SER A CA 1
ATOM 748 C C . SER A 1 95 ? -0.952 -4.118 -1.102 1.00 91.88 95 SER A C 1
ATOM 750 O O . SER A 1 95 ? -1.381 -5.151 -0.588 1.00 91.88 95 SER A O 1
ATOM 752 N N . GLN A 1 96 ? 0.099 -3.463 -0.598 1.00 94.38 96 GLN A N 1
ATOM 753 C CA . GLN A 1 96 ? 0.804 -3.918 0.600 1.00 94.38 96 GLN A CA 1
ATOM 754 C C . GLN A 1 96 ? 0.008 -3.691 1.879 1.00 94.38 96 GLN A C 1
ATOM 756 O O . GLN A 1 96 ? 0.072 -4.522 2.779 1.00 94.38 96 GLN A O 1
ATOM 761 N N . LEU A 1 97 ? -0.782 -2.621 1.948 1.00 93.94 97 LEU A N 1
ATOM 762 C CA . LEU A 1 97 ? -1.686 -2.363 3.059 1.00 93.94 97 LEU A CA 1
ATOM 763 C C . LEU A 1 97 ? -2.694 -3.507 3.176 1.00 93.94 97 LEU A C 1
ATOM 765 O O . LEU A 1 97 ? -2.774 -4.125 4.231 1.00 93.94 97 LEU A O 1
ATOM 769 N N . VAL A 1 98 ? -3.355 -3.876 2.072 1.00 93.25 98 VAL A N 1
ATOM 770 C CA . VAL A 1 98 ? -4.251 -5.045 1.997 1.00 93.25 98 VAL A CA 1
ATOM 771 C C . VAL A 1 98 ? -3.525 -6.331 2.402 1.00 93.25 98 VAL A C 1
ATOM 773 O O . VAL A 1 98 ? -4.042 -7.106 3.207 1.00 93.25 98 VAL A O 1
ATOM 776 N N . ALA A 1 99 ? -2.3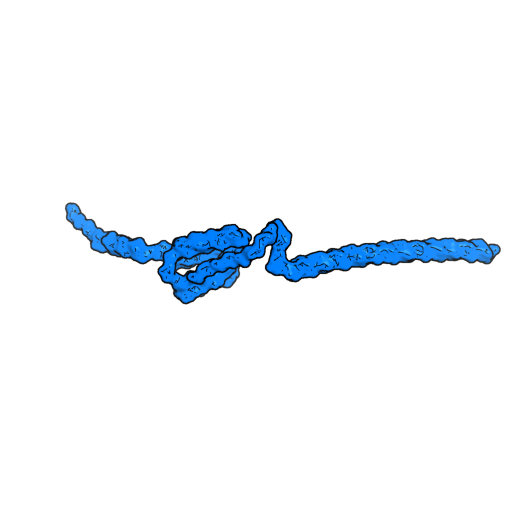08 -6.552 1.896 1.00 92.81 99 ALA A N 1
ATOM 777 C CA . ALA A 1 99 ? -1.517 -7.741 2.209 1.00 92.81 99 ALA A CA 1
ATOM 778 C C . ALA A 1 99 ? -1.046 -7.808 3.673 1.00 92.81 99 ALA A C 1
ATOM 780 O O . ALA A 1 99 ? -0.788 -8.909 4.168 1.00 92.81 99 ALA A O 1
ATOM 781 N N . SER A 1 100 ? -0.952 -6.671 4.366 1.00 93.81 100 SER A N 1
ATOM 782 C CA . SER A 1 100 ? -0.614 -6.569 5.789 1.00 93.81 100 SER A CA 1
ATOM 783 C C . SER A 1 100 ? -1.791 -6.867 6.720 1.00 93.81 100 SER A C 1
ATOM 785 O O . SER A 1 100 ? -1.558 -7.239 7.872 1.00 93.81 100 SER A O 1
ATOM 787 N N . LEU A 1 101 ? -3.039 -6.736 6.260 1.00 93.56 101 LEU A N 1
ATOM 788 C CA . LEU A 1 101 ? -4.215 -6.963 7.104 1.00 93.56 101 LEU A CA 1
ATOM 789 C C . LEU A 1 101 ? -4.419 -8.452 7.403 1.00 93.56 101 LEU A C 1
ATOM 791 O O . LEU A 1 101 ? -4.320 -9.319 6.530 1.00 93.56 101 LEU A O 1
ATOM 795 N N . ARG A 1 102 ? -4.718 -8.762 8.663 1.00 94.25 102 ARG A N 1
ATOM 796 C CA . ARG A 1 102 ? -5.009 -10.108 9.173 1.00 94.25 102 ARG A CA 1
ATOM 797 C C . ARG A 1 102 ? -6.174 -10.051 10.160 1.00 94.25 102 ARG A C 1
ATOM 799 O O . ARG A 1 102 ? -6.546 -8.982 10.631 1.00 94.25 102 ARG A O 1
ATOM 806 N N . GLY A 1 103 ? -6.754 -11.211 10.471 1.00 91.19 103 GLY A N 1
ATOM 807 C CA . GLY A 1 103 ? -7.796 -11.339 11.496 1.00 91.19 103 GLY A CA 1
ATOM 808 C C . GLY A 1 103 ? -8.943 -10.335 11.327 1.00 91.19 103 GLY A C 1
ATOM 809 O O . 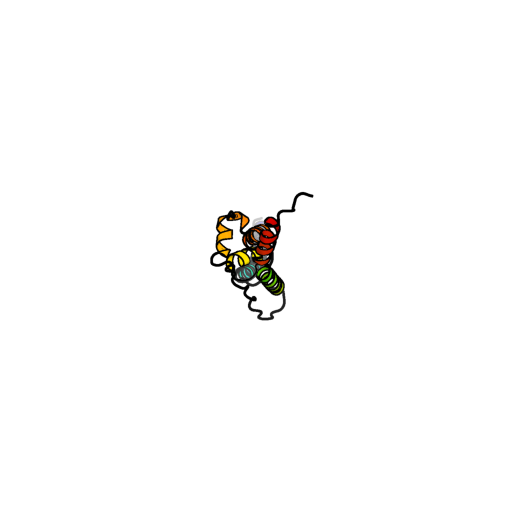GLY A 1 103 ? -9.374 -10.066 10.206 1.00 91.19 103 GLY A O 1
ATOM 810 N N . GLY A 1 104 ? -9.391 -9.739 12.437 1.00 88.88 104 GLY A N 1
ATOM 811 C CA . GLY A 1 104 ? -10.483 -8.762 12.438 1.00 88.88 104 GLY A CA 1
ATOM 812 C C . GLY A 1 104 ? -10.188 -7.502 11.619 1.00 88.88 104 GLY A C 1
ATOM 813 O O . GLY A 1 104 ? -11.115 -6.859 11.139 1.00 88.88 104 GLY A O 1
ATOM 814 N N . ALA A 1 105 ? -8.919 -7.149 11.399 1.00 90.25 105 ALA A N 1
ATOM 815 C CA . ALA A 1 105 ? -8.576 -6.035 10.521 1.00 90.25 105 ALA A CA 1
ATOM 816 C C . ALA A 1 105 ? -8.789 -6.350 9.039 1.00 90.25 105 ALA A C 1
ATOM 818 O O . ALA A 1 105 ? -9.120 -5.444 8.286 1.00 90.25 105 ALA A O 1
ATOM 819 N N . ALA A 1 106 ? -8.679 -7.612 8.617 1.00 92.62 106 ALA A N 1
ATOM 820 C CA . ALA A 1 106 ? -8.973 -8.004 7.238 1.00 92.62 106 ALA A CA 1
ATOM 821 C C . ALA A 1 106 ? -10.475 -7.926 6.903 1.00 92.62 106 ALA A C 1
ATOM 823 O O . ALA A 1 106 ? -10.835 -7.809 5.734 1.00 92.62 106 ALA A O 1
ATOM 824 N N . GLU A 1 107 ? -11.361 -7.936 7.905 1.00 91.56 107 GLU A N 1
ATOM 825 C CA . GLU A 1 107 ? -12.812 -7.823 7.694 1.00 91.56 107 GLU A CA 1
ATOM 826 C C . GLU A 1 107 ? -13.224 -6.487 7.063 1.00 91.56 107 GLU A C 1
ATOM 828 O O . GLU A 1 107 ? -14.234 -6.443 6.363 1.00 91.56 107 GLU A O 1
ATOM 833 N N . VAL A 1 108 ? -12.426 -5.419 7.222 1.00 91.38 108 VAL A N 1
ATOM 834 C CA . VAL A 1 108 ? -12.685 -4.121 6.561 1.00 91.38 108 VAL A CA 1
ATOM 835 C C . VAL A 1 108 ? -12.747 -4.251 5.040 1.00 91.38 108 VAL A C 1
ATOM 837 O O . VAL A 1 108 ? -13.429 -3.472 4.383 1.00 91.38 108 VAL A O 1
ATOM 840 N N . LEU A 1 109 ? -12.068 -5.257 4.478 1.00 91.31 109 LEU A N 1
ATOM 841 C CA . LEU A 1 109 ? -12.004 -5.488 3.040 1.00 91.31 109 LEU A CA 1
ATOM 842 C C . LEU A 1 109 ? -13.322 -6.029 2.475 1.00 91.31 109 LEU A C 1
ATOM 844 O O . LEU A 1 109 ? -13.580 -5.849 1.291 1.00 91.31 109 LEU A O 1
ATOM 848 N N . GLN A 1 110 ? -14.177 -6.650 3.298 1.00 90.38 110 GLN A N 1
ATOM 849 C CA . GLN A 1 110 ? -15.463 -7.194 2.840 1.00 90.38 110 GLN A CA 1
ATOM 850 C C . GLN A 1 110 ? -16.441 -6.092 2.407 1.00 90.38 110 GLN A C 1
ATOM 852 O O . GLN A 1 110 ? -17.297 -6.327 1.559 1.00 90.38 110 GLN A O 1
ATOM 857 N N . GLY A 1 111 ? -16.312 -4.888 2.975 1.00 87.06 111 GLY A N 1
ATOM 858 C CA . GLY A 1 111 ? -17.142 -3.733 2.626 1.00 87.06 111 GLY A CA 1
ATOM 859 C C . GLY A 1 111 ? -16.648 -2.947 1.408 1.00 87.06 111 GLY A C 1
ATOM 860 O O . GLY A 1 111 ? -17.321 -2.007 0.987 1.00 87.06 111 GLY A O 1
ATOM 861 N N . ILE A 1 112 ? -15.483 -3.297 0.849 1.00 91.75 112 ILE A N 1
ATOM 862 C CA . ILE A 1 112 ? -14.836 -2.536 -0.222 1.00 91.75 112 ILE A CA 1
ATOM 863 C C . ILE A 1 112 ? -14.942 -3.312 -1.544 1.00 91.75 112 ILE A C 1
ATOM 865 O O . ILE A 1 112 ? -14.489 -4.455 -1.625 1.00 91.75 112 ILE A O 1
ATOM 869 N N . PRO A 1 113 ? -15.490 -2.705 -2.611 1.00 90.31 113 PRO 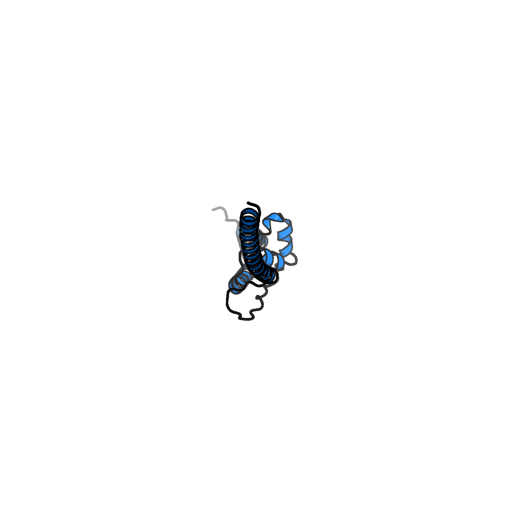A N 1
ATOM 870 C CA . PRO A 1 113 ? -15.467 -3.289 -3.949 1.00 90.31 113 PRO A CA 1
ATOM 871 C C . PRO A 1 113 ? -14.039 -3.589 -4.430 1.00 90.31 113 PRO A C 1
ATOM 873 O O . PRO A 1 113 ? -13.119 -2.801 -4.209 1.00 90.31 113 PRO A O 1
ATOM 876 N N . ALA A 1 114 ? -13.845 -4.708 -5.133 1.00 88.31 114 ALA A N 1
ATOM 877 C CA . ALA A 1 114 ? -12.516 -5.171 -5.544 1.00 88.31 114 ALA A CA 1
ATOM 878 C C . ALA A 1 114 ? -11.767 -4.182 -6.459 1.00 88.31 114 ALA A C 1
ATOM 880 O O . ALA A 1 114 ? -10.541 -4.085 -6.397 1.00 88.31 114 ALA A O 1
ATOM 881 N N . ASP A 1 115 ? -12.487 -3.417 -7.281 1.00 88.19 115 ASP A N 1
ATOM 882 C CA . ASP A 1 115 ? -11.934 -2.358 -8.131 1.00 88.19 115 ASP A CA 1
ATOM 883 C C . ASP A 1 115 ? -11.345 -1.194 -7.318 1.00 88.19 115 ASP A C 1
ATOM 885 O O . ASP A 1 115 ? -10.386 -0.559 -7.760 1.00 88.19 115 ASP A O 1
ATOM 889 N N . LYS A 1 116 ? -11.849 -0.973 -6.097 1.00 89.69 116 LYS A N 1
ATOM 890 C CA . LYS A 1 116 ? -11.413 0.090 -5.182 1.00 89.69 116 LYS A CA 1
ATOM 891 C C . LYS A 1 116 ? -10.316 -0.336 -4.210 1.00 89.69 116 LYS A C 1
ATOM 893 O O . LYS A 1 116 ? -9.733 0.517 -3.555 1.00 89.69 116 LYS A O 1
ATOM 898 N N . LEU A 1 117 ? -9.947 -1.619 -4.165 1.00 88.81 117 LEU A N 1
ATOM 899 C CA . LEU A 1 117 ? -8.823 -2.110 -3.345 1.00 88.81 117 LEU A CA 1
ATOM 900 C C . LEU A 1 117 ? -7.441 -1.640 -3.835 1.00 88.81 117 LEU A C 1
ATOM 902 O O . LEU A 1 117 ? -6.422 -1.934 -3.216 1.00 88.81 117 LEU A O 1
ATOM 906 N N . LYS A 1 118 ? -7.387 -0.925 -4.959 1.00 89.44 118 LYS A N 1
ATOM 907 C CA . LYS A 1 118 ? -6.174 -0.256 -5.446 1.00 89.44 118 LY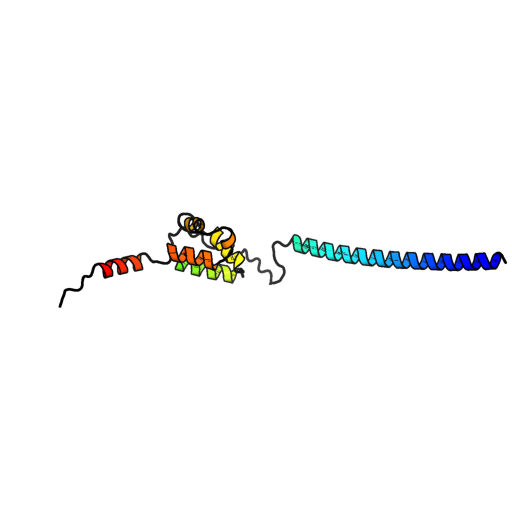S A CA 1
ATOM 908 C C . LYS A 1 118 ? -6.081 1.196 -4.988 1.00 89.44 118 LYS A C 1
ATOM 910 O O . LYS A 1 118 ? -5.010 1.787 -5.104 1.00 89.44 118 LYS A O 1
ATOM 915 N N . ASP A 1 119 ? -7.187 1.758 -4.508 1.00 92.88 119 ASP A N 1
ATOM 916 C CA . ASP A 1 119 ? -7.233 3.117 -3.999 1.00 92.88 119 ASP A CA 1
ATOM 917 C C . ASP A 1 119 ? -6.831 3.126 -2.523 1.00 92.88 119 ASP A C 1
ATOM 919 O O . ASP A 1 119 ? -7.541 2.610 -1.655 1.00 92.88 119 ASP A O 1
ATOM 923 N N . LEU A 1 120 ? -5.667 3.716 -2.253 1.00 92.31 120 LEU A N 1
ATOM 924 C CA . LEU A 1 120 ? -5.100 3.802 -0.912 1.00 92.31 120 LEU A CA 1
ATOM 925 C C . LEU A 1 120 ? -6.063 4.513 0.048 1.00 92.31 120 LEU A C 1
ATOM 927 O O . LEU A 1 120 ? -6.310 4.016 1.146 1.00 92.31 120 LEU A O 1
ATOM 931 N N . MET A 1 121 ? -6.665 5.617 -0.400 1.00 92.19 121 MET A N 1
ATOM 932 C CA . MET A 1 121 ? -7.540 6.446 0.427 1.00 92.19 121 MET A CA 1
ATOM 933 C C . MET A 1 121 ? -8.789 5.680 0.880 1.00 92.19 121 MET A C 1
ATOM 935 O O . MET A 1 121 ? -9.186 5.753 2.043 1.00 92.19 121 MET A O 1
ATOM 939 N N . THR A 1 122 ? -9.401 4.898 -0.014 1.00 93.50 122 THR A N 1
ATOM 940 C CA . THR A 1 122 ? -10.566 4.069 0.329 1.00 93.50 122 THR A CA 1
ATOM 941 C C . THR A 1 122 ? -10.248 3.068 1.446 1.00 93.50 122 THR A C 1
ATOM 943 O O . THR A 1 122 ? -11.043 2.911 2.375 1.00 93.50 122 THR A O 1
ATOM 946 N N . ILE A 1 123 ? -9.084 2.415 1.393 1.00 91.88 123 ILE A N 1
ATOM 947 C CA . ILE A 1 123 ? -8.685 1.417 2.397 1.00 91.88 123 ILE A CA 1
ATOM 948 C C . ILE A 1 123 ? -8.345 2.092 3.733 1.00 91.88 123 ILE A C 1
ATOM 950 O O . ILE A 1 123 ? -8.755 1.606 4.789 1.00 91.88 123 ILE A O 1
ATOM 954 N N . GLU A 1 124 ? -7.637 3.223 3.702 1.00 91.62 124 GLU A N 1
ATOM 955 C CA . GLU A 1 124 ? -7.291 3.984 4.907 1.00 91.62 124 GLU A CA 1
ATOM 956 C C . GLU A 1 124 ? -8.530 4.498 5.642 1.00 91.62 124 GLU A C 1
ATOM 958 O O . GLU A 1 124 ? -8.617 4.355 6.862 1.00 91.62 124 GLU A O 1
ATOM 963 N N . ASN A 1 125 ? -9.517 5.015 4.907 1.00 91.06 125 ASN A N 1
ATOM 964 C CA . ASN A 1 125 ? -10.781 5.470 5.483 1.00 91.06 125 ASN A CA 1
ATOM 965 C C . ASN A 1 125 ? -11.560 4.325 6.140 1.00 91.06 125 ASN A C 1
ATOM 967 O O . ASN A 1 125 ? -12.128 4.500 7.217 1.00 91.06 125 ASN A O 1
ATOM 971 N N . ALA A 1 126 ? -11.580 3.139 5.526 1.00 91.19 126 ALA A N 1
ATOM 972 C CA . ALA A 1 126 ? -12.241 1.971 6.106 1.00 91.19 126 ALA A CA 1
ATOM 973 C C . ALA A 1 126 ? -11.548 1.499 7.399 1.00 91.19 126 ALA A C 1
ATOM 975 O O . ALA A 1 126 ? -12.214 1.163 8.382 1.00 91.19 126 ALA A O 1
ATOM 976 N N . LEU A 1 127 ? -10.211 1.522 7.423 1.00 90.19 127 LEU A N 1
ATOM 977 C CA . LEU A 1 127 ? -9.412 1.229 8.617 1.00 90.19 127 LEU A CA 1
ATOM 978 C C . LEU A 1 127 ? -9.665 2.242 9.735 1.00 90.19 127 LEU A C 1
ATOM 980 O O . LEU A 1 127 ? -9.840 1.856 10.890 1.00 90.19 127 LEU A O 1
ATOM 984 N N . GLU A 1 128 ? -9.712 3.526 9.403 1.00 88.94 128 GLU A N 1
ATOM 985 C CA . GLU A 1 128 ? -9.958 4.604 10.358 1.00 88.94 128 GLU A CA 1
ATOM 986 C C . GLU A 1 128 ? -11.395 4.583 10.887 1.00 88.94 128 GLU A C 1
ATOM 988 O O . GLU A 1 128 ? -11.615 4.736 12.083 1.00 88.94 128 GLU A O 1
ATOM 993 N N . SER A 1 129 ? -12.376 4.255 10.049 1.00 88.62 129 SER A N 1
ATOM 994 C CA . SER A 1 129 ? -13.758 4.084 10.498 1.00 88.62 129 SER A CA 1
ATOM 995 C C . SER A 1 129 ? -13.929 2.929 11.490 1.00 88.62 129 SER A C 1
ATOM 997 O O . SER A 1 129 ? -14.807 3.009 12.347 1.00 88.62 129 SER A O 1
ATOM 999 N N . ARG A 1 130 ? -13.147 1.844 11.372 1.00 87.50 130 ARG A N 1
ATOM 1000 C CA . ARG A 1 130 ? -13.273 0.661 12.247 1.00 87.50 130 ARG A CA 1
ATOM 1001 C C . ARG A 1 130 ? -12.365 0.720 13.476 1.00 87.50 130 ARG A C 1
ATOM 1003 O O . ARG A 1 130 ? -12.738 0.196 14.520 1.00 87.50 130 ARG A O 1
ATOM 1010 N N . PHE A 1 131 ? -11.182 1.325 13.355 1.00 85.62 131 PHE A N 1
ATOM 1011 C CA . PHE A 1 131 ? -10.136 1.307 14.388 1.00 85.62 131 PHE A CA 1
ATOM 1012 C C . PHE A 1 131 ? -9.570 2.689 14.752 1.00 85.62 131 PHE A C 1
ATOM 1014 O O . PHE A 1 131 ? -8.658 2.773 15.574 1.00 85.62 131 PHE A O 1
ATOM 1021 N N . GLY A 1 132 ? -10.044 3.766 14.123 1.00 78.25 132 GLY A N 1
ATOM 1022 C CA . GLY A 1 132 ? -9.601 5.138 14.396 1.00 78.25 132 GLY A CA 1
ATOM 1023 C C . GLY A 1 132 ? -10.098 5.675 15.738 1.00 78.25 132 GLY A C 1
ATOM 1024 O O . GLY A 1 132 ? -9.452 6.537 16.332 1.00 78.25 132 GLY A O 1
ATOM 1025 N N . ASP A 1 133 ? -11.186 5.111 16.265 1.00 69.00 133 ASP A N 1
ATOM 1026 C CA . ASP A 1 133 ? -11.642 5.381 17.625 1.00 69.00 133 ASP A CA 1
ATOM 1027 C C . ASP A 1 133 ? -10.782 4.601 18.624 1.00 69.00 133 ASP A C 1
ATOM 1029 O O . ASP A 1 133 ? -10.840 3.372 18.716 1.00 69.00 133 ASP A O 1
ATOM 1033 N N . SER A 1 134 ? -9.974 5.319 19.407 1.00 66.12 134 SER A N 1
ATOM 1034 C CA . SER A 1 134 ? -9.245 4.677 20.496 1.00 66.12 134 SER A CA 1
ATOM 1035 C C . SER A 1 134 ? -10.234 4.204 21.578 1.00 66.12 134 SER A C 1
ATOM 1037 O O . SER A 1 134 ? -11.176 4.935 21.910 1.00 66.12 134 SER A O 1
ATOM 1039 N N . PRO A 1 135 ? -10.008 3.038 22.214 1.00 65.38 135 PRO A N 1
ATOM 1040 C CA . PRO A 1 135 ? -10.818 2.593 23.353 1.00 65.38 135 PRO A CA 1
ATOM 1041 C C . PRO A 1 135 ? -10.873 3.630 24.489 1.00 65.38 135 PRO A C 1
ATOM 1043 O O . PRO A 1 135 ? -11.868 3.743 25.201 1.00 65.38 135 PRO A O 1
ATOM 1046 N N . VAL A 1 136 ? -9.817 4.439 24.628 1.00 64.12 136 VAL A N 1
ATOM 1047 C CA . VAL A 1 136 ? -9.730 5.535 25.602 1.00 64.12 136 VAL A CA 1
ATOM 1048 C C . VAL A 1 136 ? -10.717 6.655 25.256 1.00 64.12 136 VAL A C 1
ATOM 1050 O O . VAL A 1 136 ? -11.427 7.144 26.134 1.00 64.12 136 VAL A O 1
ATOM 1053 N N . THR A 1 137 ? -10.828 7.024 23.979 1.00 65.25 137 THR A N 1
ATOM 1054 C CA . THR A 1 137 ? -11.778 8.039 23.498 1.00 65.25 137 THR A CA 1
ATOM 1055 C C . THR A 1 137 ? -13.222 7.599 23.743 1.00 65.25 137 THR A C 1
ATOM 1057 O O . THR A 1 137 ? -14.034 8.390 24.227 1.00 65.25 137 THR A O 1
ATOM 1060 N N . GLN A 1 138 ? -13.541 6.325 23.498 1.00 66.19 138 GLN A N 1
ATOM 1061 C CA . GLN A 1 138 ? -14.876 5.780 23.766 1.00 66.19 138 GLN A CA 1
ATOM 1062 C C . GLN A 1 138 ? -15.216 5.742 25.261 1.00 66.19 138 GLN A C 1
ATOM 1064 O O . GLN A 1 138 ? -16.350 6.055 25.638 1.00 66.19 138 GLN A O 1
ATOM 1069 N N . PHE A 1 139 ? -14.242 5.430 26.124 1.00 72.81 139 PHE A N 1
ATOM 1070 C CA . PHE A 1 139 ? -14.424 5.481 27.576 1.00 72.81 139 PHE A CA 1
ATOM 1071 C C . PHE A 1 139 ? -14.813 6.889 28.044 1.00 72.81 139 PHE A C 1
ATOM 1073 O O . PHE A 1 139 ? -15.832 7.055 28.713 1.00 72.81 139 PHE A O 1
ATOM 1080 N N . TYR A 1 140 ? -14.063 7.923 27.646 1.00 66.88 140 TYR A N 1
ATOM 1081 C CA . TYR A 1 140 ? -14.389 9.304 28.017 1.00 66.88 140 TYR A CA 1
ATOM 1082 C C . TYR A 1 140 ? -15.704 9.790 27.403 1.00 66.88 140 TYR A C 1
ATOM 1084 O O . TYR A 1 140 ? -16.472 10.465 28.085 1.00 66.88 140 TYR A O 1
ATOM 1092 N N . ARG A 1 141 ? -16.016 9.411 26.159 1.00 73.31 141 ARG A N 1
ATOM 1093 C CA . ARG A 1 141 ? -17.295 9.750 25.518 1.00 73.31 141 ARG A CA 1
ATOM 1094 C C . ARG A 1 141 ? -18.483 9.195 26.307 1.00 73.31 141 ARG A C 1
ATOM 1096 O O . ARG A 1 141 ? -19.410 9.931 26.627 1.00 73.31 141 ARG A O 1
ATOM 1103 N N . THR A 1 142 ? -18.401 7.929 26.709 1.00 78.69 142 THR A N 1
ATOM 1104 C CA . THR A 1 142 ? -19.426 7.268 27.534 1.00 78.69 142 THR A CA 1
ATOM 1105 C C . THR A 1 142 ? -19.552 7.924 28.917 1.00 78.69 142 THR A C 1
ATOM 1107 O O . THR A 1 142 ? -20.654 8.122 29.431 1.00 78.69 142 THR A O 1
ATOM 1110 N N . GLN A 1 143 ? -18.428 8.326 29.518 1.00 75.06 143 GLN A N 1
ATOM 1111 C CA . GLN A 1 143 ? -18.407 9.031 30.806 1.00 75.06 143 GLN A CA 1
ATOM 1112 C C . GLN A 1 143 ? -19.025 10.436 30.733 1.00 75.06 143 GLN A C 1
ATOM 1114 O O . GLN A 1 143 ? -19.550 10.924 31.731 1.00 75.06 143 GLN A O 1
ATOM 1119 N N . LEU A 1 144 ? -18.954 11.104 29.579 1.00 73.94 144 LEU A N 1
ATOM 1120 C CA . LEU A 1 144 ? -19.542 12.430 29.377 1.00 73.94 144 LEU A CA 1
ATOM 1121 C C . LEU A 1 144 ? -21.052 12.358 29.108 1.00 73.94 144 LEU A C 1
ATOM 1123 O O . LEU A 1 144 ? -21.798 13.125 29.710 1.00 73.94 144 LEU A O 1
ATOM 1127 N N . GLU A 1 145 ? -21.514 11.399 28.301 1.00 76.94 145 GLU A N 1
ATOM 1128 C CA . GLU A 1 145 ? -22.944 11.172 28.004 1.00 76.94 145 GLU A CA 1
ATOM 1129 C C . GLU A 1 145 ? -23.774 10.856 29.266 1.00 76.94 145 GLU A C 1
ATOM 1131 O O . GLU A 1 145 ? -24.951 11.202 29.365 1.00 76.94 145 GLU A O 1
ATOM 1136 N N . THR A 1 146 ? -23.160 10.236 30.278 1.00 75.44 146 THR A N 1
ATOM 1137 C CA . THR A 1 146 ? -23.840 9.860 31.531 1.00 75.44 146 THR A CA 1
ATOM 1138 C C . THR A 1 146 ? -23.922 10.989 32.565 1.00 75.44 146 THR A C 1
ATOM 1140 O O . THR A 1 146 ? -24.616 10.849 33.579 1.00 75.44 146 THR A O 1
ATOM 1143 N N . ARG A 1 147 ? -23.288 12.146 32.327 1.00 75.56 147 ARG A N 1
ATOM 1144 C CA . ARG A 1 147 ? -23.398 13.308 33.222 1.00 75.56 147 ARG A CA 1
ATOM 1145 C C . ARG A 1 147 ? -24.612 14.161 32.861 1.00 75.56 147 ARG A C 1
ATOM 1147 O O . ARG A 1 147 ? -24.535 15.079 32.053 1.00 75.56 147 ARG A O 1
ATOM 1154 N N . ARG A 1 148 ? -25.744 13.902 33.525 1.00 76.50 148 ARG A N 1
ATOM 1155 C CA . ARG A 1 148 ? -26.927 14.779 33.458 1.00 76.50 148 ARG A CA 1
ATOM 1156 C C . ARG A 1 148 ? -26.651 16.094 34.189 1.00 76.50 148 ARG A C 1
ATOM 1158 O O . ARG A 1 148 ? -26.342 16.093 35.382 1.00 76.50 148 ARG A O 1
ATOM 1165 N N . GLN A 1 149 ? -26.804 17.212 33.484 1.00 75.62 149 GLN A N 1
ATOM 1166 C CA . GLN A 1 149 ? -26.825 18.541 34.091 1.00 75.62 149 GLN A CA 1
ATOM 1167 C C . GLN A 1 149 ? -28.081 18.651 34.969 1.00 75.62 149 GLN A C 1
ATOM 1169 O O . GLN A 1 149 ? -29.180 18.307 34.529 1.00 75.62 149 GLN A O 1
ATOM 1174 N N . LYS A 1 150 ? -27.925 19.061 36.231 1.00 69.12 150 LYS A N 1
ATOM 1175 C CA . LYS A 1 150 ? -29.082 19.305 37.103 1.00 69.12 150 LYS A CA 1
ATOM 1176 C C . LYS A 1 150 ? -29.828 20.549 36.593 1.00 69.12 150 LYS A C 1
ATOM 1178 O O . LYS A 1 150 ? -29.147 21.495 36.196 1.00 69.12 150 LYS A O 1
ATOM 1183 N N . PRO A 1 151 ? -31.175 20.558 36.592 1.00 70.00 151 PRO A N 1
ATOM 1184 C CA . PRO A 1 151 ? -31.917 21.765 36.257 1.00 70.00 151 PRO A CA 1
ATOM 1185 C C . PRO A 1 151 ? -31.579 22.845 37.289 1.00 70.00 151 PRO A C 1
ATOM 1187 O O . PRO A 1 151 ? -31.548 22.549 38.488 1.00 70.00 151 PRO A O 1
ATOM 1190 N N . GLY A 1 152 ? -31.246 24.037 36.792 1.00 68.88 152 GLY A N 1
ATOM 1191 C CA . GLY A 1 152 ? -31.033 25.240 37.600 1.00 68.88 152 GLY A CA 1
ATOM 1192 C C . GLY A 1 152 ? -32.342 25.859 38.057 1.00 68.88 152 GLY A C 1
ATOM 1193 O O . GLY A 1 152 ? -33.363 25.638 37.367 1.00 68.88 152 GLY A O 1
#

Radius of gyration: 34.66 Å; chains: 1; bounding box: 58×37×122 Å

Secondary structure (DSSP, 8-state):
-HHHHHHHHHHHHHHHHHHHHHHHHHHHHHHHHHHHHHHHHHHHHH-SS-SSS-----PPPPPPPB-SSS-HHHHHHHHHHHHHHTT--HHHHHHHHHHHB-HHHHGGGGGS-GGGTT-HHHHHHHHHHHHSS-HHHHHHHHHHHT-PPPP-